Protein AF-A0A951DIS5-F1 (afdb_monomer)

Secondary structure (DSSP, 8-state):
-PPPPHHHHHHHHHHHHHHTT-EEEEEEE-TTT-SS-SEEEEEE-SS--

Radius of gyration: 12.42 Å; Cα contacts (8 Å, |Δi|>4): 54; chains: 1; bounding box: 38×18×26 Å

Foldseek 3Di:
DDDDDQVVVLVVVLVVCVVVVFAPWDWDQCPVPDPPGGIDTDTDDPDDD

Nearest PDB structures (foldseek):
  2id1-assembly2_B  TM=9.424E-01  e=5.342E-01  Chromobacterium violaceum ATCC 12472
  4wcw-assembly1_B  TM=8.712E-01  e=5.720E-01  Mycobacterium tuberculosis H37Rv
  4rqs-assembly2_G  TM=3.440E-01  e=5.080E+00  Human immunodeficiency virus type 1 (isolate YU2)

Solvent-accessible surface area (backbone atoms only — not comparable to full-atom values): 3210 Å² total; per-residue (Å²): 132,84,80,78,57,65,70,60,52,52,51,53,52,47,53,54,41,53,76,69,64,37,38,82,70,44,81,44,84,24,66,93,77,43,92,89,52,56,65,49,78,45,64,41,73,97,63,85,134

Sequence (49 aa):
MKAVDTDYLAGRCYDLAADKKAEDLVWLDLREASTICDYFIIGSGLSEP

Structure (mmCIF, N/CA/C/O backbone):
data_AF-A0A951DIS5-F1
#
_entry.id   AF-A0A9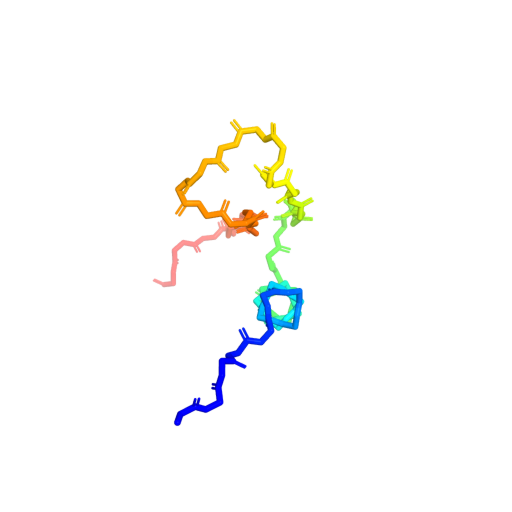51DIS5-F1
#
loop_
_atom_site.group_PDB
_atom_site.id
_atom_site.type_symbol
_atom_site.label_atom_id
_atom_site.label_alt_id
_atom_site.label_comp_id
_atom_site.label_asym_id
_atom_site.label_entity_id
_atom_site.label_seq_id
_atom_site.pdbx_PDB_ins_code
_atom_site.Cartn_x
_atom_site.Cartn_y
_atom_site.Cartn_z
_atom_site.occupancy
_atom_site.B_iso_or_equiv
_atom_site.auth_seq_id
_atom_site.auth_comp_id
_atom_site.auth_asym_id
_atom_site.auth_atom_id
_atom_site.pdbx_PDB_model_num
ATOM 1 N N . MET A 1 1 ? -23.915 0.869 -6.908 1.00 52.00 1 MET A N 1
ATOM 2 C CA . MET A 1 1 ? -22.448 1.048 -6.922 1.00 52.00 1 MET A CA 1
ATOM 3 C C . MET A 1 1 ? -21.853 -0.134 -6.176 1.00 52.00 1 MET A C 1
ATOM 5 O O . MET A 1 1 ? -22.300 -0.383 -5.065 1.00 52.00 1 MET A O 1
ATOM 9 N N . LYS A 1 2 ? -20.978 -0.936 -6.793 1.00 57.97 2 LYS A N 1
ATOM 10 C CA . LYS A 1 2 ? -20.357 -2.078 -6.104 1.00 57.97 2 LYS A CA 1
ATOM 11 C C . LYS A 1 2 ? -19.230 -1.516 -5.239 1.00 57.97 2 LYS A C 1
ATOM 13 O O . LYS A 1 2 ? -18.395 -0.790 -5.772 1.00 57.97 2 LYS A O 1
ATOM 18 N N . ALA A 1 3 ? -19.256 -1.771 -3.934 1.00 76.12 3 ALA A N 1
ATOM 19 C CA . ALA A 1 3 ? -18.138 -1.411 -3.073 1.00 76.12 3 ALA A CA 1
ATOM 20 C C . ALA A 1 3 ? -16.891 -2.153 -3.574 1.00 76.12 3 ALA A C 1
ATOM 22 O O . ALA A 1 3 ? -16.965 -3.346 -3.881 1.00 76.12 3 ALA A O 1
ATOM 23 N N . VAL A 1 4 ? -15.789 -1.425 -3.743 1.00 84.75 4 VAL A N 1
ATOM 24 C CA . VAL A 1 4 ? -14.483 -2.032 -3.996 1.00 84.75 4 VAL A CA 1
ATOM 25 C C . VAL A 1 4 ? -14.044 -2.700 -2.702 1.00 84.75 4 VAL A C 1
ATOM 27 O O . VAL A 1 4 ? -14.085 -2.080 -1.644 1.00 84.75 4 VAL A O 1
ATOM 30 N N . ASP A 1 5 ? -13.672 -3.969 -2.810 1.00 94.50 5 ASP A N 1
ATOM 31 C CA . ASP A 1 5 ? -13.064 -4.723 -1.723 1.00 94.50 5 ASP A CA 1
ATOM 32 C C . ASP A 1 5 ? -11.706 -4.098 -1.360 1.00 94.50 5 ASP A C 1
ATOM 34 O O . ASP A 1 5 ? -10.903 -3.785 -2.248 1.00 94.50 5 ASP A O 1
ATOM 38 N N . THR A 1 6 ? -11.482 -3.832 -0.073 1.00 95.81 6 THR A N 1
ATOM 39 C CA . THR A 1 6 ? -10.328 -3.039 0.371 1.00 95.81 6 THR A CA 1
ATOM 40 C C . THR A 1 6 ? -9.038 -3.851 0.360 1.00 95.81 6 THR A C 1
ATOM 42 O O . THR A 1 6 ? -7.991 -3.291 0.034 1.00 95.81 6 THR A O 1
ATOM 45 N N . ASP A 1 7 ? -9.119 -5.169 0.564 1.00 96.12 7 ASP A N 1
ATOM 46 C CA . ASP A 1 7 ? -7.997 -6.102 0.409 1.00 96.12 7 ASP A CA 1
ATOM 47 C C . ASP A 1 7 ? -7.528 -6.126 -1.054 1.00 96.12 7 ASP A C 1
ATOM 49 O O . ASP A 1 7 ? -6.335 -5.999 -1.344 1.00 96.12 7 ASP A O 1
ATOM 53 N N . TYR A 1 8 ? -8.475 -6.201 -1.996 1.00 96.12 8 TYR A N 1
ATOM 54 C CA . TYR A 1 8 ? -8.178 -6.098 -3.422 1.00 96.12 8 TYR A CA 1
ATOM 55 C C . TYR A 1 8 ? -7.500 -4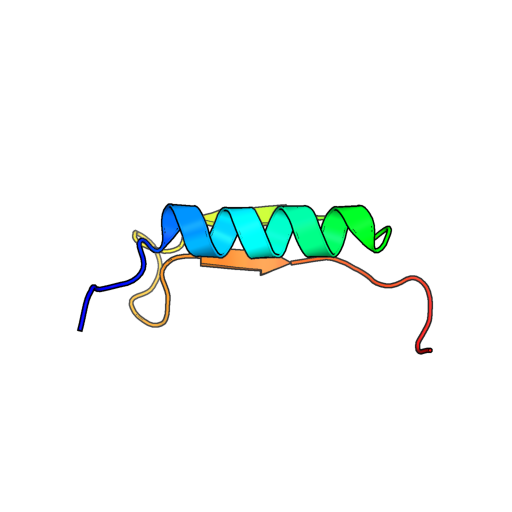.766 -3.766 1.00 96.12 8 TYR A C 1
ATOM 57 O O . TYR A 1 8 ? -6.482 -4.757 -4.459 1.00 96.12 8 TYR A O 1
ATOM 65 N N . LEU A 1 9 ? -8.033 -3.635 -3.288 1.00 96.69 9 LEU A N 1
ATOM 66 C CA . LEU A 1 9 ? -7.459 -2.319 -3.581 1.00 96.69 9 LEU A CA 1
ATOM 67 C C . LEU A 1 9 ? -6.029 -2.181 -3.040 1.00 96.69 9 LEU A C 1
ATOM 69 O O . LEU A 1 9 ? -5.147 -1.723 -3.768 1.00 96.69 9 LEU A O 1
ATOM 73 N N . ALA A 1 10 ? -5.795 -2.607 -1.799 1.00 97.31 10 ALA A N 1
ATOM 74 C CA . ALA A 1 10 ? -4.478 -2.588 -1.173 1.00 97.31 10 ALA A CA 1
ATOM 75 C C . ALA A 1 10 ? -3.466 -3.441 -1.956 1.00 97.31 10 ALA A C 1
ATOM 77 O O . ALA A 1 10 ? -2.374 -2.961 -2.270 1.00 97.31 10 ALA A O 1
ATOM 78 N N . GLY A 1 11 ? -3.868 -4.643 -2.389 1.00 97.75 11 GLY A N 1
ATOM 79 C CA . GLY A 1 11 ? -3.031 -5.508 -3.222 1.00 97.75 11 GLY A CA 1
ATOM 80 C C . GLY A 1 11 ? -2.678 -4.880 -4.566 1.00 97.75 11 GLY A C 1
ATOM 81 O O . GLY A 1 11 ? -1.517 -4.885 -4.967 1.00 97.75 11 GLY A O 1
ATOM 82 N N . ARG A 1 12 ? -3.643 -4.236 -5.234 1.00 98.00 12 ARG A N 1
ATOM 83 C CA . ARG A 1 12 ? -3.372 -3.528 -6.495 1.00 98.00 12 ARG A CA 1
ATOM 84 C C . ARG A 1 12 ? -2.393 -2.370 -6.321 1.00 98.00 12 ARG A C 1
ATOM 86 O O . ARG A 1 12 ? -1.553 -2.171 -7.194 1.00 98.00 12 ARG A O 1
ATOM 93 N N . CYS A 1 13 ? -2.488 -1.614 -5.230 1.00 97.81 13 CYS A N 1
ATOM 94 C CA . CYS A 1 13 ? -1.535 -0.545 -4.931 1.00 97.81 13 CYS A CA 1
ATOM 95 C C . CYS A 1 13 ? -0.126 -1.098 -4.679 1.00 97.81 13 CYS A C 1
ATOM 97 O O . CYS A 1 13 ? 0.839 -0.549 -5.209 1.00 97.81 13 CYS A O 1
ATOM 99 N N . TYR A 1 14 ? -0.016 -2.195 -3.924 1.00 98.31 14 TYR A N 1
ATOM 100 C CA . TYR A 1 14 ? 1.255 -2.869 -3.664 1.00 98.31 14 TYR A CA 1
ATOM 101 C C . TYR A 1 14 ? 1.906 -3.357 -4.966 1.00 98.31 14 TYR A C 1
ATOM 103 O O . TYR A 1 14 ? 3.048 -2.999 -5.253 1.00 98.31 14 TYR A O 1
ATOM 111 N N . ASP A 1 15 ? 1.158 -4.084 -5.802 1.00 98.31 15 ASP A N 1
ATOM 112 C CA . ASP A 1 15 ? 1.643 -4.594 -7.092 1.00 98.31 15 ASP A CA 1
ATOM 113 C C . ASP A 1 15 ? 2.151 -3.465 -8.000 1.00 98.31 15 ASP A C 1
ATOM 115 O O . ASP A 1 15 ? 3.203 -3.582 -8.627 1.00 98.31 15 ASP A O 1
ATOM 119 N N . LEU A 1 16 ? 1.411 -2.353 -8.069 1.00 98.31 16 LEU A N 1
ATOM 120 C CA . LEU A 1 16 ? 1.786 -1.200 -8.887 1.00 98.31 16 LEU A CA 1
ATOM 121 C C . LEU A 1 16 ? 3.046 -0.501 -8.364 1.00 98.31 16 LEU A C 1
ATOM 123 O O . LEU A 1 16 ? 3.882 -0.083 -9.163 1.00 98.31 16 LEU A O 1
ATOM 127 N N . ALA A 1 17 ? 3.200 -0.370 -7.045 1.00 97.88 17 ALA A N 1
ATOM 128 C CA . ALA A 1 17 ? 4.409 0.197 -6.454 1.00 97.88 17 ALA A CA 1
ATOM 129 C C . ALA A 1 17 ? 5.630 -0.708 -6.700 1.00 97.88 17 ALA A C 1
ATO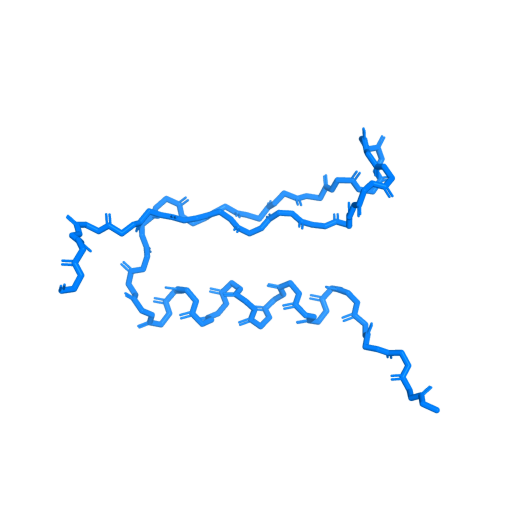M 131 O O . ALA A 1 17 ? 6.695 -0.216 -7.081 1.00 97.88 17 ALA A O 1
ATOM 132 N N . ALA A 1 18 ? 5.461 -2.027 -6.572 1.00 97.88 18 ALA A N 1
ATOM 133 C CA . ALA A 1 18 ? 6.501 -3.007 -6.871 1.00 97.88 18 ALA A CA 1
ATOM 134 C C . ALA A 1 18 ? 6.919 -2.977 -8.354 1.00 97.88 18 ALA A C 1
ATOM 136 O O . ALA A 1 18 ? 8.112 -2.949 -8.655 1.00 97.88 18 ALA A O 1
ATOM 137 N N . ASP A 1 19 ? 5.961 -2.894 -9.287 1.00 98.31 19 ASP A N 1
ATOM 138 C CA . ASP A 1 19 ? 6.229 -2.743 -10.730 1.00 98.31 19 ASP A CA 1
ATOM 139 C C . ASP A 1 19 ? 7.052 -1.478 -11.041 1.00 98.31 19 ASP A C 1
ATOM 141 O O . ASP A 1 19 ? 7.913 -1.465 -11.925 1.00 98.31 19 ASP A O 1
ATOM 145 N N . LYS A 1 20 ? 6.860 -0.415 -10.250 1.00 96.38 20 LYS A N 1
ATOM 146 C CA . LYS A 1 20 ? 7.639 0.829 -10.323 1.00 96.38 20 LYS A CA 1
ATOM 147 C C . LYS A 1 20 ? 8.973 0.793 -9.580 1.00 96.38 20 LYS A C 1
ATOM 149 O O . LYS A 1 20 ? 9.641 1.823 -9.532 1.00 96.38 20 LYS A O 1
ATOM 154 N N . LYS A 1 21 ? 9.408 -0.375 -9.099 1.00 96.69 21 LYS A N 1
ATOM 155 C CA . LYS A 1 21 ? 10.674 -0.565 -8.373 1.00 96.69 21 LYS A CA 1
ATOM 156 C C . LYS A 1 21 ? 10.739 0.239 -7.070 1.00 96.69 21 LYS A C 1
ATOM 158 O O . LYS A 1 21 ? 11.807 0.730 -6.714 1.00 96.69 21 LYS A O 1
ATOM 163 N N . ALA A 1 22 ? 9.608 0.403 -6.383 1.00 97.62 22 ALA A N 1
ATOM 164 C CA . ALA A 1 22 ? 9.625 0.940 -5.028 1.00 97.62 22 ALA A CA 1
ATOM 165 C C . ALA A 1 22 ? 10.453 0.02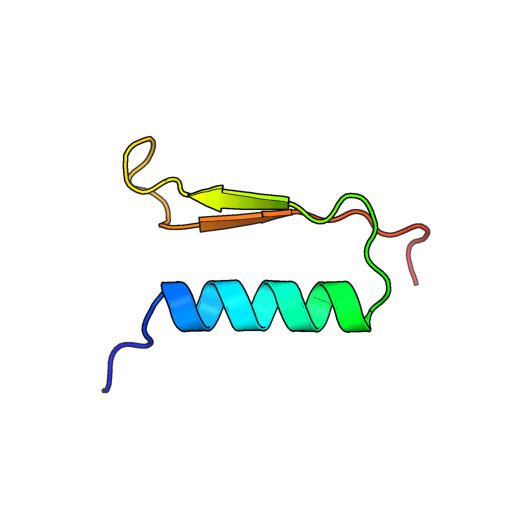7 -4.109 1.00 97.62 22 ALA 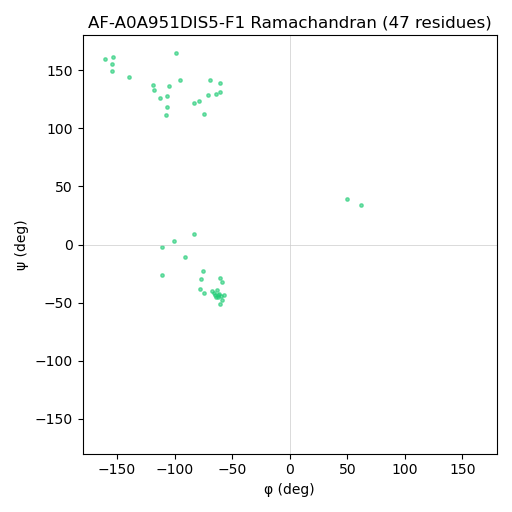A C 1
ATOM 167 O O . ALA A 1 22 ? 10.356 -1.200 -4.191 1.00 97.62 22 ALA A O 1
ATOM 168 N N . GLU A 1 23 ? 11.246 0.633 -3.232 1.00 97.31 23 GLU A N 1
ATOM 169 C CA . GLU A 1 23 ? 12.013 -0.067 -2.199 1.00 97.31 23 GLU A CA 1
ATOM 170 C C . GLU A 1 23 ? 11.291 0.001 -0.850 1.00 97.31 23 GLU A C 1
ATOM 172 O O . GLU A 1 23 ? 10.355 0.783 -0.680 1.00 97.31 23 GLU A O 1
ATOM 177 N N . ASP A 1 24 ? 11.693 -0.847 0.100 1.00 97.50 24 ASP A N 1
ATOM 178 C CA . ASP A 1 24 ? 11.107 -0.917 1.448 1.00 97.50 24 ASP A CA 1
ATOM 179 C C . ASP A 1 24 ? 9.569 -1.004 1.445 1.00 97.50 24 ASP A C 1
ATOM 181 O O . ASP A 1 24 ? 8.886 -0.370 2.250 1.00 97.50 24 ASP A O 1
ATOM 185 N N . LEU A 1 25 ? 9.010 -1.771 0.501 1.00 97.88 25 LEU A N 1
ATOM 186 C CA . LEU A 1 25 ? 7.569 -1.845 0.294 1.00 97.88 25 LEU A CA 1
ATOM 187 C C . LEU A 1 25 ? 6.890 -2.672 1.400 1.00 97.88 25 LEU A C 1
ATOM 189 O O . LEU A 1 25 ? 7.052 -3.893 1.478 1.00 97.88 25 LEU A O 1
ATOM 193 N N . VAL A 1 26 ? 6.088 -2.007 2.230 1.00 98.00 26 VAL A N 1
ATOM 194 C CA . VAL A 1 26 ? 5.398 -2.576 3.392 1.00 98.00 26 VAL A CA 1
ATOM 195 C C . VAL A 1 26 ? 3.883 -2.462 3.230 1.00 98.00 26 VAL A C 1
ATOM 197 O O . VAL A 1 26 ? 3.353 -1.420 2.846 1.00 98.00 26 VAL A O 1
ATOM 200 N N . TRP A 1 27 ? 3.185 -3.541 3.588 1.00 97.69 27 TRP A N 1
ATOM 201 C CA . TRP A 1 27 ? 1.736 -3.578 3.764 1.00 97.69 27 TRP A CA 1
ATOM 202 C C . TRP A 1 27 ? 1.415 -3.640 5.261 1.00 97.69 27 TRP A C 1
ATOM 204 O O . TRP A 1 27 ? 1.787 -4.601 5.933 1.00 97.69 27 TRP A O 1
ATOM 214 N N . LEU A 1 28 ? 0.708 -2.636 5.783 1.00 97.75 28 LEU A N 1
ATOM 215 C CA . LEU A 1 28 ? 0.230 -2.598 7.169 1.00 97.75 28 LEU A CA 1
ATOM 216 C C . LEU A 1 28 ? -1.297 -2.686 7.223 1.00 97.75 28 LEU A C 1
ATOM 218 O O . LEU A 1 28 ? -1.976 -1.870 6.602 1.00 97.75 28 LEU A O 1
ATOM 222 N N . ASP A 1 29 ? -1.817 -3.648 7.987 1.00 97.06 29 ASP A N 1
ATOM 223 C CA . ASP A 1 29 ? -3.235 -3.736 8.363 1.00 97.06 29 ASP A CA 1
ATOM 224 C C . ASP A 1 29 ? -3.503 -2.843 9.576 1.00 97.06 29 ASP A C 1
ATOM 226 O O . ASP A 1 29 ? -2.868 -2.982 10.623 1.00 97.06 29 ASP A O 1
ATOM 230 N N . LEU A 1 30 ? -4.419 -1.894 9.407 1.00 97.56 30 LEU A N 1
ATOM 231 C CA . LEU A 1 30 ? -4.754 -0.876 10.392 1.00 97.56 30 LEU A CA 1
ATOM 232 C C . LEU A 1 30 ? -6.147 -1.053 10.986 1.00 97.56 30 LEU A C 1
ATOM 234 O O . LEU A 1 30 ? -6.497 -0.281 11.875 1.00 97.56 30 LEU A O 1
ATOM 238 N N . ARG A 1 31 ? -6.932 -2.045 10.557 1.00 95.69 31 ARG A N 1
ATOM 239 C CA . ARG A 1 31 ? -8.351 -2.168 10.945 1.00 95.69 31 ARG A CA 1
ATOM 240 C C . ARG A 1 31 ? -8.560 -2.318 12.453 1.00 95.69 31 ARG A C 1
ATOM 242 O O . ARG A 1 31 ? -9.559 -1.850 12.988 1.00 95.69 31 ARG A O 1
ATOM 249 N N . GLU A 1 32 ? -7.580 -2.893 13.143 1.00 97.06 32 GLU A N 1
ATOM 250 C CA . GLU A 1 32 ? -7.575 -3.038 14.605 1.00 97.06 32 GLU A CA 1
ATOM 251 C C . GLU A 1 32 ? -6.910 -1.854 15.335 1.00 97.06 32 GLU A C 1
ATOM 253 O O . GLU A 1 32 ? -6.984 -1.743 16.557 1.00 97.06 32 GLU A O 1
ATOM 258 N N . ALA A 1 33 ? -6.234 -0.966 14.602 1.00 96.31 33 ALA A N 1
ATOM 259 C CA . ALA A 1 33 ? -5.433 0.125 15.154 1.00 96.31 33 ALA A CA 1
ATOM 260 C C . ALA A 1 33 ? -6.032 1.522 14.901 1.00 96.31 33 ALA A C 1
ATOM 262 O O . ALA A 1 33 ? -5.751 2.451 15.657 1.00 96.31 33 ALA A O 1
ATOM 263 N N . SER A 1 34 ? -6.824 1.703 13.839 1.00 95.44 34 SER A N 1
ATOM 264 C CA . SER A 1 34 ? -7.346 3.001 13.399 1.00 95.44 34 SER A CA 1
ATOM 265 C C . SER A 1 34 ? -8.646 2.859 12.606 1.00 95.44 34 SER A C 1
ATOM 267 O O . SER A 1 34 ? -8.849 1.894 11.882 1.00 95.44 34 SER A O 1
ATOM 269 N N . THR A 1 35 ? -9.511 3.872 12.691 1.00 95.75 35 THR A N 1
ATOM 270 C CA . THR A 1 35 ? -10.762 3.967 11.917 1.00 95.75 35 THR A CA 1
ATOM 271 C C . THR A 1 35 ? -10.658 4.889 10.697 1.00 95.75 35 THR A C 1
ATOM 273 O O . THR A 1 35 ? -11.655 5.126 10.020 1.00 95.75 35 THR A O 1
ATOM 276 N N . ILE A 1 36 ? -9.471 5.443 10.416 1.00 96.12 36 ILE A N 1
ATOM 277 C CA . ILE A 1 36 ? -9.254 6.368 9.289 1.00 96.12 36 ILE A CA 1
ATOM 278 C C . ILE A 1 36 ? -9.236 5.613 7.950 1.00 96.12 36 ILE A C 1
ATOM 280 O O . ILE A 1 36 ? -9.793 6.092 6.963 1.00 96.12 36 ILE A O 1
ATOM 284 N N . CYS A 1 37 ? 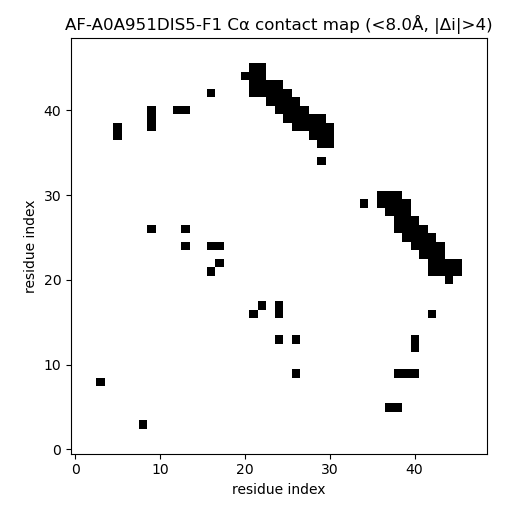-8.588 4.448 7.911 1.00 95.44 37 CYS A N 1
ATOM 285 C CA . CYS A 1 37 ? -8.449 3.597 6.730 1.00 95.44 37 CYS A CA 1
ATOM 286 C C . CYS A 1 37 ? -8.077 2.162 7.130 1.00 95.44 37 CYS A C 1
ATOM 288 O O . CYS A 1 37 ? -7.501 1.956 8.196 1.00 95.44 37 CYS A O 1
ATOM 290 N N . ASP A 1 38 ? -8.316 1.203 6.232 1.00 96.56 38 ASP A N 1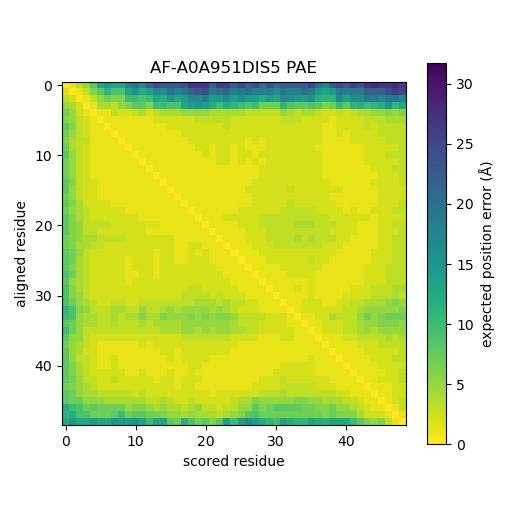
ATOM 291 C CA . ASP A 1 38 ? -8.028 -0.215 6.486 1.00 96.56 38 ASP A CA 1
ATOM 292 C C . ASP A 1 38 ? -6.541 -0.573 6.354 1.00 96.56 38 ASP A C 1
ATOM 294 O O . ASP A 1 38 ? -6.030 -1.372 7.134 1.00 96.56 38 ASP A O 1
ATOM 298 N N . TYR A 1 39 ? -5.836 0.014 5.378 1.00 97.69 39 TYR A N 1
ATOM 299 C CA . TYR A 1 39 ? -4.465 -0.371 5.037 1.00 97.69 39 TYR A CA 1
ATOM 300 C C . TYR A 1 39 ? -3.574 0.823 4.732 1.00 97.69 39 TYR A C 1
ATOM 302 O O . TYR A 1 39 ? -3.994 1.766 4.058 1.00 97.69 39 TYR A O 1
ATOM 310 N N . PHE A 1 40 ? -2.306 0.717 5.128 1.00 97.88 40 PHE A N 1
ATOM 311 C CA . PHE A 1 40 ? -1.224 1.515 4.559 1.00 97.88 40 PHE A CA 1
ATOM 312 C C . PHE A 1 40 ? -0.351 0.651 3.655 1.00 97.88 40 PHE A C 1
ATOM 314 O O . PHE A 1 40 ? 0.154 -0.390 4.071 1.00 97.88 40 PHE A O 1
ATOM 321 N N . ILE A 1 41 ? -0.143 1.135 2.431 1.00 98.12 41 ILE A N 1
ATOM 322 C CA . ILE A 1 41 ? 0.873 0.640 1.503 1.00 98.12 41 ILE A CA 1
ATOM 323 C C . ILE A 1 41 ? 1.957 1.711 1.442 1.00 98.12 41 ILE A C 1
ATOM 325 O O . ILE A 1 41 ? 1.706 2.817 0.965 1.00 98.12 41 ILE A O 1
ATOM 329 N N . ILE A 1 42 ? 3.133 1.406 1.982 1.00 98.25 42 ILE A N 1
ATOM 330 C CA . ILE A 1 42 ? 4.242 2.354 2.130 1.00 98.25 42 ILE A CA 1
ATOM 331 C C .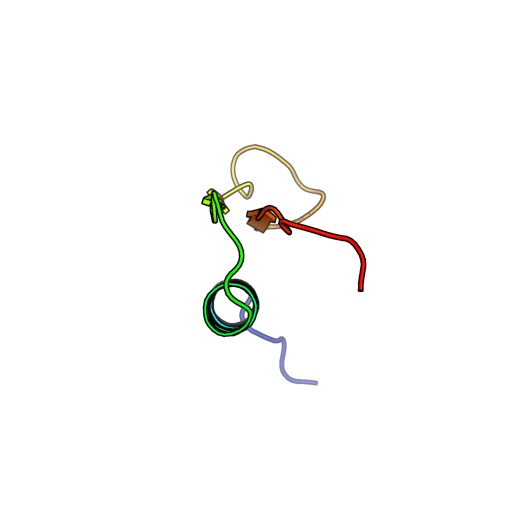 ILE A 1 42 ? 5.414 1.827 1.319 1.00 98.25 42 ILE A C 1
ATOM 333 O O . ILE A 1 42 ? 5.742 0.656 1.441 1.00 98.25 42 ILE A O 1
ATOM 337 N N . GLY A 1 43 ? 6.049 2.680 0.522 1.00 97.12 43 GLY A N 1
ATOM 338 C CA . GLY A 1 43 ? 7.284 2.354 -0.184 1.00 97.12 43 GLY A CA 1
ATOM 339 C C . GLY A 1 43 ? 8.105 3.608 -0.458 1.00 97.12 43 GLY A C 1
ATOM 340 O O . GLY A 1 43 ? 7.581 4.724 -0.426 1.00 97.12 43 GLY A O 1
ATOM 341 N N . SER A 1 44 ? 9.388 3.410 -0.729 1.00 97.69 44 SER A N 1
ATOM 342 C CA . SER A 1 44 ? 10.376 4.457 -0.972 1.00 97.69 44 SER A CA 1
ATOM 343 C C . SER A 1 44 ? 10.715 4.553 -2.457 1.00 97.69 44 SER A C 1
ATOM 345 O O . SER A 1 44 ? 10.925 3.543 -3.132 1.00 97.69 44 SER A O 1
ATOM 347 N N . GLY A 1 45 ? 10.798 5.781 -2.967 1.00 96.06 45 GLY A N 1
ATOM 348 C CA . GLY A 1 45 ? 11.394 6.071 -4.270 1.00 96.06 45 GLY A CA 1
ATOM 349 C C . GLY A 1 45 ? 12.855 6.482 -4.107 1.00 96.06 45 GLY A C 1
ATOM 350 O O . GLY A 1 45 ? 13.190 7.210 -3.176 1.00 96.06 45 GLY A O 1
ATOM 351 N N . LEU A 1 46 ? 13.722 6.044 -5.020 1.00 94.25 46 LEU A N 1
ATOM 352 C CA . LEU A 1 46 ? 15.148 6.400 -4.993 1.00 94.25 46 LEU A CA 1
ATOM 353 C C . LEU A 1 46 ? 15.429 7.837 -5.454 1.00 94.25 46 LEU A C 1
ATOM 355 O O . LEU A 1 46 ? 16.469 8.406 -5.126 1.00 94.25 46 LEU A O 1
ATOM 359 N N . SER A 1 47 ? 14.521 8.422 -6.229 1.00 92.56 47 SER A N 1
ATOM 360 C CA . SER A 1 47 ? 14.615 9.797 -6.701 1.00 92.56 47 SER A CA 1
ATOM 361 C C . SER A 1 47 ? 13.228 10.350 -6.997 1.00 92.56 47 SER A C 1
ATOM 363 O O . SER A 1 47 ? 12.300 9.603 -7.321 1.00 92.56 47 SER A O 1
ATOM 365 N N . GLU A 1 48 ? 13.101 11.670 -6.935 1.00 90.56 48 GLU A N 1
ATOM 366 C CA . GLU A 1 48 ? 11.993 12.358 -7.592 1.00 90.56 48 GLU A CA 1
ATOM 367 C C . GLU A 1 48 ? 12.189 12.257 -9.123 1.00 90.56 48 GLU A C 1
ATOM 369 O O . GLU A 1 48 ? 13.343 12.255 -9.571 1.00 90.56 48 GLU A O 1
ATOM 374 N N . PRO A 1 49 ? 11.115 12.074 -9.919 1.00 80.25 49 PRO A N 1
ATOM 375 C CA . PRO A 1 49 ? 11.206 11.998 -11.379 1.00 80.25 49 PRO A CA 1
ATOM 376 C C . PRO A 1 49 ? 11.780 13.254 -12.041 1.00 80.25 49 PRO A C 1
ATOM 378 O O . PRO A 1 49 ? 11.483 14.370 -11.556 1.00 80.25 49 PRO A O 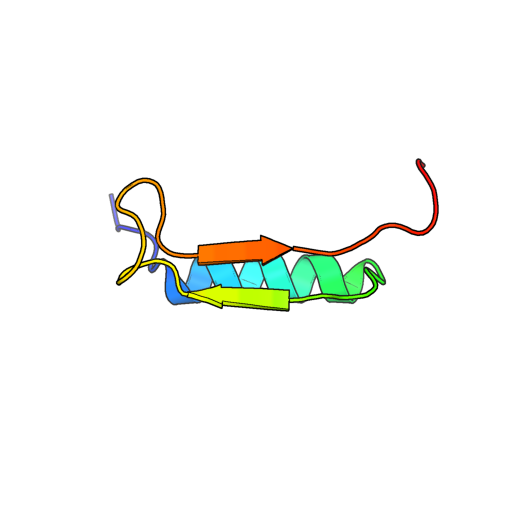1
#

pLDDT: mean 94.09, std 9.15, range [52.0, 98.31]

Mean predicted aligned error: 3.53 Å